Protein AF-A0A662VAU9-F1 (afdb_monomer_lite)

Sequence (114 aa):
MQGASDVGLIKEELDRILVCLEEWLPEGVSFLSWSYNVIPLRDRGADAYRVVITGVLRFKLFTYDFIAVAYVAMPSEDTASCVELELFISNGRRYTVRPEVVLDKCLKRLRGSY

Secondary structure (DSSP, 8-state):
-HHHHHHHHHHHHHHHHHHHHHHHSSTTEEEEEEEEEEEEE--TTSEEEEEEEEEEEEETTEEEEEEEEEEEEEEETTEEEEEEEEEEETTS-EEEE-HHHHHHHHHHHHHT--

pLDDT: mean 84.32, std 13.51, range [39.47, 98.0]

Foldseek 3Di:
DLVVQVVVQQVVLVVLLQQLVCVVDPPQKDFDDKDWDWAFDPDPDWGKIWIWIWGWITRHPDIWIKIKIWIWTDPDSNHIDTQWMWMATPVGDIDTDGSVVSNVVSVVVVVVPD

Radius of gyration: 14.66 Å; chains: 1; bounding box: 36×25×42 Å

Structure (mmCIF, N/CA/C/O backbone):
data_AF-A0A662VAU9-F1
#
_entry.id   AF-A0A662VAU9-F1
#
loop_
_atom_site.group_PDB
_atom_site.id
_atom_site.type_symbol
_atom_site.label_atom_id
_atom_site.label_alt_id
_atom_site.label_comp_id
_atom_site.label_asym_id
_atom_site.label_entity_id
_atom_site.label_seq_id
_atom_site.pdbx_PDB_ins_code
_atom_site.Cartn_x
_atom_site.Cartn_y
_atom_site.Cartn_z
_atom_site.occupancy
_atom_site.B_iso_or_equiv
_atom_site.auth_seq_id
_atom_site.auth_comp_id
_atom_site.auth_asym_id
_atom_site.auth_atom_id
_atom_site.pdbx_PDB_model_num
ATOM 1 N N . MET A 1 1 ? 9.040 -12.347 -19.836 1.00 50.00 1 MET A N 1
ATOM 2 C CA . MET A 1 1 ? 9.086 -12.836 -18.439 1.00 50.00 1 MET A CA 1
ATOM 3 C C . MET A 1 1 ? 9.468 -11.743 -17.429 1.00 50.00 1 MET A C 1
ATOM 5 O O . MET A 1 1 ? 9.249 -11.977 -16.253 1.00 50.00 1 MET A O 1
ATOM 9 N N . GLN A 1 2 ? 9.927 -10.553 -17.856 1.00 53.75 2 GLN A N 1
ATOM 10 C CA . GLN A 1 2 ? 10.304 -9.431 -16.969 1.00 53.75 2 GLN A CA 1
ATOM 11 C C . GLN A 1 2 ? 9.175 -8.906 -16.059 1.00 53.75 2 GLN A C 1
ATOM 13 O O . GLN A 1 2 ? 9.367 -8.835 -14.854 1.00 53.75 2 GLN A O 1
ATOM 18 N N . GLY A 1 3 ? 7.957 -8.693 -16.572 1.00 58.22 3 GLY A N 1
ATOM 19 C CA . GLY A 1 3 ? 6.889 -8.049 -15.782 1.00 58.22 3 GLY A CA 1
ATOM 20 C C . GLY A 1 3 ? 6.374 -8.803 -14.542 1.00 58.22 3 GLY A C 1
ATOM 21 O O . GLY A 1 3 ? 5.637 -8.224 -13.753 1.00 58.22 3 GLY A O 1
ATOM 22 N N . ALA A 1 4 ? 6.725 -10.081 -14.345 1.00 62.50 4 ALA A N 1
ATOM 23 C CA . ALA A 1 4 ? 6.398 -10.801 -13.108 1.00 62.50 4 ALA A CA 1
ATOM 24 C C . ALA A 1 4 ? 7.391 -10.491 -11.972 1.00 62.50 4 ALA A C 1
ATOM 26 O O . ALA A 1 4 ? 7.000 -10.511 -10.807 1.00 62.50 4 ALA A O 1
ATOM 27 N N . SER A 1 5 ? 8.646 -10.187 -12.324 1.00 74.94 5 SER A N 1
ATOM 28 C CA . SER A 1 5 ? 9.709 -9.818 -11.382 1.00 74.94 5 SER A CA 1
ATOM 29 C C . SER A 1 5 ? 9.466 -8.416 -10.819 1.00 74.94 5 SER A C 1
ATOM 31 O O . SER A 1 5 ? 9.447 -8.229 -9.604 1.00 74.94 5 SER A O 1
ATOM 33 N N . ASP A 1 6 ? 9.133 -7.462 -11.694 1.00 82.00 6 ASP A N 1
ATOM 34 C CA . ASP A 1 6 ? 8.893 -6.058 -11.328 1.00 82.00 6 ASP A CA 1
ATOM 35 C C . ASP A 1 6 ? 7.709 -5.914 -10.363 1.00 82.00 6 ASP A C 1
ATOM 37 O O . ASP A 1 6 ? 7.772 -5.209 -9.359 1.00 82.00 6 ASP A O 1
ATOM 41 N N . VAL A 1 7 ? 6.621 -6.648 -10.623 1.00 87.19 7 VAL A N 1
ATOM 42 C CA . VAL A 1 7 ? 5.433 -6.653 -9.758 1.00 87.19 7 VAL A CA 1
ATOM 43 C C . VAL A 1 7 ? 5.747 -7.223 -8.372 1.00 87.19 7 VAL A C 1
ATOM 45 O O . VAL A 1 7 ? 5.127 -6.800 -7.398 1.00 87.19 7 VAL A O 1
ATOM 48 N N . GLY A 1 8 ? 6.686 -8.166 -8.265 1.00 89.56 8 GLY A N 1
ATOM 49 C CA . GLY A 1 8 ? 7.158 -8.688 -6.982 1.00 89.56 8 GLY A CA 1
ATOM 50 C C . GLY A 1 8 ? 7.862 -7.609 -6.162 1.00 89.56 8 GLY A C 1
ATOM 51 O O . GLY A 1 8 ? 7.437 -7.322 -5.046 1.00 89.56 8 GLY A O 1
ATOM 52 N N . LEU A 1 9 ? 8.853 -6.943 -6.759 1.00 90.25 9 LEU A N 1
ATOM 53 C CA . LEU A 1 9 ? 9.625 -5.869 -6.118 1.00 90.25 9 LEU A CA 1
ATOM 54 C C . LEU A 1 9 ? 8.739 -4.703 -5.667 1.00 90.25 9 LEU A C 1
ATOM 56 O O . LEU A 1 9 ? 8.875 -4.205 -4.551 1.00 90.25 9 LEU A O 1
ATOM 60 N N . ILE A 1 10 ? 7.778 -4.307 -6.506 1.00 92.06 10 ILE A N 1
ATOM 61 C CA . ILE A 1 10 ? 6.799 -3.266 -6.172 1.00 92.06 10 ILE A CA 1
ATOM 62 C C . ILE A 1 10 ? 5.991 -3.649 -4.927 1.00 92.06 10 ILE A C 1
ATOM 64 O O . ILE A 1 10 ? 5.766 -2.810 -4.056 1.00 92.06 10 ILE A O 1
ATOM 68 N N . LYS A 1 11 ? 5.536 -4.904 -4.834 1.00 93.62 11 LYS A N 1
ATOM 69 C CA . LYS A 1 11 ? 4.757 -5.375 -3.681 1.00 93.62 11 LYS A CA 1
ATOM 70 C C . LYS A 1 11 ? 5.598 -5.413 -2.413 1.00 93.62 11 LYS A C 1
ATOM 72 O O . LYS A 1 11 ? 5.132 -4.928 -1.392 1.00 93.62 11 LYS A O 1
ATOM 77 N N . GLU A 1 12 ? 6.826 -5.921 -2.488 1.00 92.12 12 GLU A N 1
ATOM 78 C CA . GLU A 1 12 ? 7.730 -5.979 -1.333 1.00 92.12 12 GLU A CA 1
ATOM 79 C C . GLU A 1 12 ? 8.050 -4.587 -0.775 1.00 92.12 12 GLU A C 1
ATOM 81 O O . GLU A 1 12 ? 8.046 -4.387 0.441 1.00 92.12 12 GLU A O 1
ATOM 86 N N . GLU A 1 13 ? 8.294 -3.611 -1.652 1.00 90.88 13 GLU A N 1
ATOM 87 C CA . GLU A 1 13 ? 8.538 -2.225 -1.247 1.00 90.88 13 GLU A CA 1
ATOM 88 C C . GLU A 1 13 ? 7.302 -1.615 -0.565 1.00 90.88 13 GLU A C 1
ATOM 90 O O . GLU A 1 13 ? 7.401 -1.017 0.509 1.00 90.88 13 GLU A O 1
ATOM 95 N N . LEU A 1 14 ? 6.112 -1.817 -1.139 1.00 93.69 14 LEU A N 1
ATOM 96 C CA . LEU A 1 14 ? 4.866 -1.313 -0.561 1.00 93.69 14 LEU A CA 1
ATOM 97 C C . LEU A 1 14 ? 4.490 -2.018 0.749 1.00 93.69 14 LEU A C 1
ATOM 99 O O . LEU A 1 14 ? 4.014 -1.346 1.662 1.00 93.69 14 LEU A O 1
ATOM 103 N N . ASP A 1 15 ? 4.757 -3.320 0.885 1.00 93.75 15 ASP A N 1
ATOM 104 C CA . ASP A 1 15 ? 4.551 -4.066 2.131 1.00 93.75 15 ASP A CA 1
ATOM 105 C C . ASP A 1 15 ? 5.376 -3.447 3.266 1.00 93.75 15 ASP A C 1
ATOM 107 O O . ASP A 1 15 ? 4.846 -3.163 4.343 1.00 93.75 15 ASP A O 1
ATOM 111 N N . ARG A 1 16 ? 6.661 -3.157 3.014 1.00 90.44 16 ARG A N 1
ATOM 112 C CA . ARG A 1 16 ? 7.538 -2.491 3.992 1.00 90.44 16 ARG A CA 1
ATOM 113 C C . ARG A 1 16 ? 6.992 -1.126 4.396 1.00 90.44 16 ARG A C 1
ATOM 115 O O . ARG A 1 16 ? 6.961 -0.804 5.582 1.00 90.44 16 ARG A O 1
ATOM 122 N N . ILE A 1 17 ? 6.540 -0.333 3.425 1.00 91.19 17 ILE A N 1
ATOM 123 C CA . ILE A 1 17 ? 5.982 1.000 3.676 1.00 91.19 17 ILE A CA 1
ATOM 124 C C . ILE A 1 17 ? 4.699 0.916 4.507 1.00 91.19 17 ILE A C 1
ATOM 126 O O . ILE A 1 17 ? 4.563 1.682 5.457 1.00 91.19 17 ILE A O 1
ATOM 130 N N . LEU A 1 18 ? 3.777 0.000 4.185 1.00 91.62 18 LEU A N 1
ATOM 131 C CA . LEU A 1 18 ? 2.519 -0.185 4.920 1.00 91.62 18 LEU A CA 1
ATOM 132 C C . LEU A 1 18 ? 2.762 -0.616 6.369 1.00 91.62 18 LEU A C 1
ATOM 134 O O . LEU A 1 18 ? 2.157 -0.052 7.278 1.00 91.62 18 LEU A O 1
ATOM 138 N N . VAL A 1 19 ? 3.692 -1.546 6.596 1.00 89.81 19 VAL A N 1
ATOM 139 C CA . VAL A 1 19 ? 4.086 -1.961 7.951 1.00 89.81 19 VAL A CA 1
ATOM 140 C C . VAL A 1 19 ? 4.693 -0.786 8.720 1.00 89.81 19 VAL A C 1
ATOM 142 O O . VAL A 1 19 ? 4.275 -0.486 9.834 1.00 89.81 19 VAL A O 1
ATOM 145 N N . CYS A 1 20 ? 5.628 -0.052 8.115 1.00 88.94 20 CYS A N 1
ATOM 146 C CA . CYS A 1 20 ? 6.237 1.116 8.753 1.00 88.94 20 CYS A CA 1
ATOM 147 C C . CYS A 1 20 ? 5.246 2.280 8.965 1.00 88.94 20 CYS A C 1
ATOM 149 O O . CYS A 1 20 ? 5.436 3.110 9.856 1.00 88.94 20 CYS A O 1
ATOM 151 N N . LEU A 1 21 ? 4.177 2.355 8.167 1.00 87.94 21 LEU A N 1
ATOM 152 C CA . LEU A 1 21 ? 3.112 3.347 8.304 1.00 87.94 21 LEU A CA 1
ATOM 153 C C . LEU A 1 21 ? 2.322 3.185 9.603 1.00 87.94 21 LEU A C 1
ATOM 155 O O . LEU A 1 21 ? 1.845 4.193 10.121 1.00 87.94 21 LEU A O 1
ATOM 159 N N . GLU A 1 22 ? 2.211 1.973 10.155 1.00 87.88 22 GLU A N 1
ATOM 160 C CA . GLU A 1 22 ? 1.562 1.745 11.457 1.00 87.88 22 GLU A CA 1
ATOM 161 C C . GLU A 1 22 ? 2.201 2.580 12.567 1.00 87.88 22 GLU A C 1
ATOM 163 O O . GLU A 1 22 ? 1.498 3.122 13.417 1.00 87.88 22 GLU A O 1
ATOM 168 N N . GLU A 1 23 ? 3.526 2.749 12.522 1.00 80.75 23 GLU A N 1
ATOM 169 C CA . GLU A 1 23 ? 4.262 3.549 13.503 1.00 80.75 23 GLU A CA 1
ATOM 170 C C . GLU A 1 23 ? 4.107 5.059 13.294 1.00 80.75 23 GLU A C 1
ATOM 172 O O . GLU A 1 23 ? 4.304 5.845 14.223 1.00 80.75 23 GLU A O 1
ATOM 177 N N . TRP A 1 24 ? 3.807 5.486 12.067 1.00 80.50 24 TRP A N 1
ATOM 178 C CA . TRP A 1 24 ? 3.637 6.900 11.739 1.00 80.50 24 TRP A CA 1
ATOM 179 C C . TRP A 1 24 ? 2.206 7.383 11.984 1.00 80.50 24 TRP A C 1
ATOM 181 O O . TRP A 1 24 ? 1.982 8.555 12.301 1.00 80.50 24 TRP A O 1
ATOM 191 N N . LEU A 1 25 ? 1.231 6.492 11.817 1.00 83.12 25 LEU A N 1
ATOM 192 C CA . LEU A 1 25 ? -0.174 6.790 12.032 1.00 83.12 25 LEU A CA 1
ATOM 193 C C . LEU A 1 25 ? -0.505 6.855 13.537 1.00 83.12 25 LEU A C 1
ATOM 195 O O . LEU A 1 25 ? 0.248 6.357 14.370 1.00 83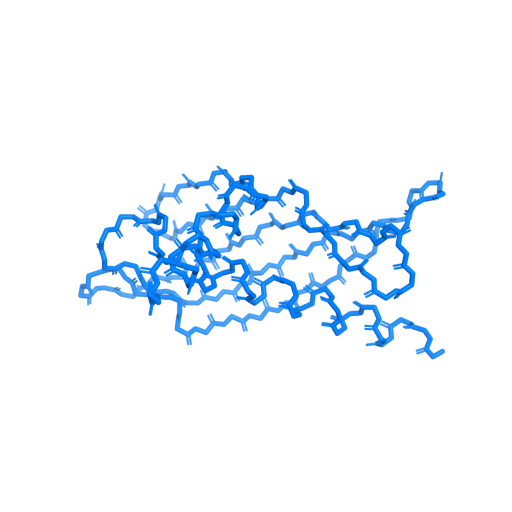.12 25 LEU A O 1
ATOM 199 N N . PRO A 1 26 ? -1.621 7.507 13.924 1.00 76.81 26 PRO A N 1
ATOM 200 C CA . PRO A 1 26 ? -1.991 7.630 15.332 1.00 76.81 26 PRO A CA 1
ATOM 201 C C . PRO A 1 26 ? -2.095 6.265 16.017 1.00 76.81 26 PRO A C 1
ATOM 203 O O . PRO A 1 26 ? -2.541 5.303 15.391 1.00 76.81 26 PRO A O 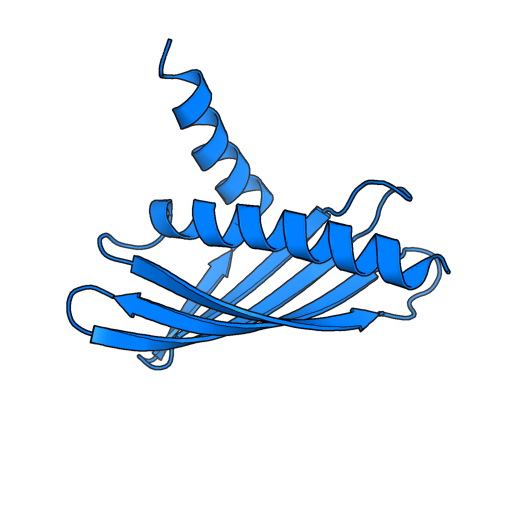1
ATOM 206 N N . GLU A 1 27 ? -1.762 6.213 17.311 1.00 75.56 27 GLU A N 1
ATOM 207 C CA . GLU A 1 27 ? -1.742 4.967 18.084 1.00 75.56 27 GLU A CA 1
ATOM 208 C C . GLU A 1 27 ? -2.987 4.096 17.858 1.00 75.56 27 GLU A C 1
ATOM 210 O O . GLU A 1 27 ? -4.136 4.560 17.908 1.00 75.56 27 GLU A O 1
ATOM 215 N N . GLY A 1 28 ? -2.731 2.804 17.640 1.00 78.06 28 GLY A N 1
ATOM 216 C CA . GLY A 1 28 ? -3.756 1.788 17.445 1.00 78.06 28 GLY A CA 1
ATOM 217 C C . GLY A 1 28 ? -4.199 1.584 15.996 1.00 78.06 28 GLY A C 1
ATOM 218 O O . GLY A 1 28 ? -5.259 0.982 15.817 1.00 78.06 28 GLY A O 1
ATOM 219 N N . VAL A 1 29 ? -3.452 2.072 14.993 1.00 88.50 29 VAL A N 1
ATOM 220 C CA . VAL A 1 29 ? -3.579 1.602 13.601 1.00 88.50 29 VAL A CA 1
ATOM 221 C C . VAL A 1 29 ? -2.797 0.302 13.409 1.00 88.50 29 VAL A C 1
ATOM 223 O O . VAL A 1 29 ? -1.626 0.239 13.766 1.00 88.50 29 VAL A O 1
ATOM 226 N N . SER A 1 30 ? -3.424 -0.703 12.799 1.00 92.38 30 SER A N 1
ATOM 227 C CA . SER A 1 30 ? -2.734 -1.895 12.288 1.00 92.38 30 SER A CA 1
ATOM 228 C C . SER A 1 30 ? -3.363 -2.347 10.977 1.00 92.38 30 SER A C 1
ATOM 230 O O . SER A 1 30 ? -4.580 -2.530 10.913 1.00 92.38 30 SER A O 1
ATOM 232 N N . PHE A 1 31 ? -2.572 -2.537 9.932 1.00 93.69 31 PHE A N 1
ATOM 233 C CA . PHE A 1 31 ? -3.031 -3.086 8.665 1.00 93.69 31 PHE A CA 1
ATOM 234 C C . PHE A 1 31 ? -3.209 -4.601 8.817 1.00 93.69 31 PHE A C 1
ATOM 236 O O . PHE A 1 31 ? -2.299 -5.321 9.209 1.00 93.69 31 PHE A O 1
ATOM 243 N N . LEU A 1 32 ? -4.416 -5.101 8.548 1.00 94.69 32 LEU A N 1
ATOM 244 C CA . LEU A 1 32 ? -4.763 -6.510 8.773 1.00 94.69 32 LEU A CA 1
ATOM 245 C C . LEU A 1 32 ? -4.591 -7.351 7.509 1.00 94.69 32 LEU A C 1
ATOM 247 O O . LEU A 1 32 ? -4.220 -8.518 7.579 1.00 94.69 32 LEU A O 1
ATOM 251 N N . SER A 1 33 ? -4.938 -6.777 6.359 1.00 96.25 33 SER A N 1
ATOM 252 C CA . SER A 1 33 ? -4.811 -7.419 5.052 1.00 96.25 33 SER A CA 1
ATOM 253 C C . SER A 1 33 ? -4.892 -6.375 3.950 1.00 96.25 33 SER A C 1
ATOM 255 O O . SER A 1 33 ? -5.524 -5.331 4.131 1.00 96.25 33 SER A O 1
ATOM 257 N N . TRP A 1 34 ? -4.274 -6.656 2.808 1.00 97.56 34 TRP A N 1
ATOM 258 C CA . TRP A 1 34 ? -4.340 -5.798 1.635 1.00 97.56 34 TRP A CA 1
ATOM 259 C C . TRP A 1 34 ? -4.060 -6.576 0.353 1.00 97.56 34 TRP A C 1
ATOM 261 O O . TRP A 1 34 ? -3.549 -7.695 0.363 1.00 97.56 34 TRP A O 1
ATOM 271 N N . SER A 1 35 ? -4.432 -5.971 -0.765 1.00 96.94 35 SER A N 1
ATOM 272 C CA . SER A 1 35 ? -4.223 -6.482 -2.109 1.00 96.94 35 SER A CA 1
ATOM 273 C C . SER A 1 35 ? -3.767 -5.358 -3.028 1.00 96.94 35 SER A C 1
ATOM 275 O O . SER A 1 35 ? -4.031 -4.182 -2.772 1.00 96.94 35 SER A O 1
ATOM 277 N N . TYR A 1 36 ? -3.078 -5.734 -4.101 1.00 96.69 36 TYR A N 1
ATOM 278 C CA . TYR A 1 36 ? -2.426 -4.805 -5.013 1.00 96.69 36 TYR A CA 1
ATOM 279 C C . TYR A 1 36 ? -2.988 -4.937 -6.421 1.00 96.69 36 TYR A C 1
ATOM 281 O O . TYR A 1 36 ? -2.970 -6.024 -7.001 1.00 96.69 36 TYR A O 1
ATOM 289 N N . ASN A 1 37 ? -3.396 -3.813 -6.997 1.00 96.38 37 ASN A N 1
ATOM 290 C CA . ASN A 1 37 ? -3.633 -3.671 -8.423 1.00 96.38 37 ASN A CA 1
ATOM 291 C C . ASN A 1 37 ? -2.557 -2.755 -9.018 1.00 96.38 37 ASN A C 1
ATOM 293 O O . ASN A 1 37 ? -2.554 -1.549 -8.768 1.00 96.38 37 ASN A O 1
ATOM 297 N N . VAL A 1 38 ? -1.623 -3.343 -9.765 1.00 93.75 38 VAL A N 1
ATOM 298 C CA . VAL A 1 38 ? -0.458 -2.654 -10.333 1.00 93.75 38 VAL A CA 1
ATOM 299 C C . VAL A 1 38 ? -0.752 -2.271 -11.780 1.00 93.75 38 VAL A C 1
ATOM 301 O O . VAL A 1 38 ? -1.028 -3.129 -12.615 1.00 93.75 38 VAL A O 1
ATOM 304 N N . ILE A 1 39 ? -0.677 -0.976 -12.077 1.00 92.19 39 ILE A N 1
ATOM 305 C CA . ILE A 1 39 ? -0.987 -0.401 -13.383 1.00 92.19 39 ILE A CA 1
ATOM 306 C C . ILE A 1 39 ? 0.291 0.257 -13.923 1.00 92.19 39 ILE A C 1
ATOM 308 O O . ILE A 1 39 ? 0.713 1.281 -13.378 1.00 92.19 39 ILE A O 1
ATOM 312 N N . PRO A 1 40 ? 0.922 -0.291 -14.976 1.00 89.38 40 PRO A N 1
ATOM 313 C CA . PRO A 1 40 ? 2.092 0.336 -15.579 1.00 89.38 40 PRO A CA 1
ATOM 314 C C . PRO A 1 40 ? 1.701 1.667 -16.230 1.00 89.38 40 PRO A C 1
ATOM 316 O O . PRO A 1 40 ? 0.746 1.741 -17.009 1.00 89.38 40 PRO A O 1
ATOM 319 N N . LEU A 1 41 ? 2.456 2.718 -15.928 1.00 87.25 41 LEU A N 1
ATOM 320 C CA . LEU A 1 41 ? 2.334 4.025 -16.555 1.00 87.25 41 LEU A CA 1
ATOM 321 C C . LEU A 1 41 ? 3.284 4.049 -17.749 1.00 87.25 41 LEU A C 1
ATOM 323 O O . LEU A 1 41 ? 4.500 4.101 -17.599 1.00 87.25 41 LEU A O 1
ATOM 327 N N . ARG A 1 42 ? 2.727 3.977 -18.959 1.00 67.94 42 ARG A N 1
ATOM 328 C CA . ARG A 1 42 ? 3.507 4.087 -20.196 1.00 67.94 42 ARG A CA 1
ATOM 329 C C . ARG A 1 42 ? 3.867 5.547 -20.453 1.00 67.94 42 ARG A C 1
ATOM 331 O O . ARG A 1 42 ? 3.311 6.154 -21.364 1.00 67.94 42 ARG A O 1
ATOM 338 N N . ASP A 1 43 ? 4.771 6.098 -19.653 1.00 59.84 43 ASP A N 1
ATOM 339 C CA . ASP A 1 43 ? 5.367 7.401 -19.926 1.00 59.84 43 ASP A CA 1
ATOM 340 C C . ASP A 1 43 ? 6.829 7.264 -20.356 1.00 59.84 43 ASP A C 1
ATOM 342 O O . ASP A 1 43 ? 7.555 6.354 -19.962 1.00 59.84 43 ASP A O 1
ATOM 346 N N . ARG A 1 44 ? 7.221 8.124 -21.294 1.00 48.97 44 ARG A N 1
ATOM 347 C CA . ARG A 1 44 ? 8.385 7.976 -22.179 1.00 48.97 44 ARG A CA 1
ATOM 348 C C 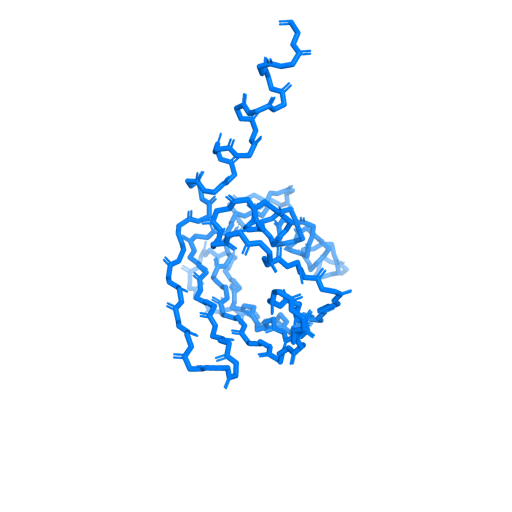. ARG A 1 44 ? 9.732 7.977 -21.433 1.00 48.97 44 ARG A C 1
ATOM 350 O O . ARG A 1 44 ? 10.398 9.006 -21.388 1.00 48.97 44 ARG A O 1
ATOM 357 N N . GLY A 1 45 ? 10.167 6.812 -20.953 1.00 57.97 45 GLY A N 1
ATOM 358 C CA . GLY A 1 45 ? 11.568 6.540 -20.596 1.00 57.97 45 GLY A CA 1
ATOM 359 C C . GLY A 1 45 ? 11.858 6.199 -19.133 1.00 57.97 45 GLY A C 1
ATOM 360 O O . GLY A 1 45 ? 13.024 5.992 -18.815 1.00 57.97 45 GLY A O 1
ATOM 361 N N . ALA A 1 46 ? 10.848 6.114 -18.264 1.00 64.50 46 ALA A N 1
ATOM 362 C CA . ALA A 1 46 ? 11.010 5.621 -16.896 1.00 64.50 46 ALA A CA 1
ATOM 363 C C . ALA A 1 46 ? 9.931 4.580 -16.588 1.00 64.50 46 ALA A C 1
ATOM 365 O O . ALA A 1 46 ? 8.747 4.835 -16.811 1.00 64.50 46 ALA A O 1
ATOM 366 N N . ASP A 1 47 ? 10.341 3.424 -16.067 1.00 83.62 47 ASP A N 1
ATOM 367 C CA . ASP A 1 47 ? 9.421 2.378 -15.633 1.00 83.62 47 ASP A CA 1
ATOM 368 C C . ASP A 1 47 ? 8.702 2.844 -14.364 1.00 83.62 47 ASP A C 1
ATOM 370 O O . ASP A 1 47 ? 9.215 2.773 -13.247 1.00 83.62 47 ASP A O 1
ATOM 374 N N . ALA A 1 48 ? 7.509 3.402 -14.555 1.00 87.94 48 ALA A N 1
ATOM 375 C CA . ALA A 1 48 ? 6.673 3.936 -13.496 1.00 87.94 48 ALA A CA 1
ATOM 376 C C . ALA A 1 48 ? 5.361 3.159 -13.405 1.00 87.94 48 ALA A C 1
ATOM 378 O O . ALA A 1 48 ? 4.792 2.708 -14.400 1.00 87.94 48 ALA A O 1
ATOM 379 N N . TYR A 1 49 ? 4.852 3.033 -12.189 1.00 91.75 49 TYR A N 1
ATOM 380 C CA . TYR A 1 49 ? 3.674 2.249 -11.874 1.00 91.75 49 TYR A CA 1
ATOM 381 C C . TYR A 1 49 ? 2.766 3.041 -10.951 1.00 91.75 49 TYR A C 1
ATOM 383 O O . TYR A 1 49 ? 3.198 3.619 -9.953 1.00 91.75 49 TYR A O 1
ATOM 391 N N . ARG A 1 50 ? 1.475 3.027 -11.266 1.00 93.62 50 ARG A N 1
ATOM 392 C CA . ARG A 1 50 ? 0.432 3.409 -10.327 1.00 93.62 50 ARG A CA 1
ATOM 393 C C . ARG A 1 50 ? -0.095 2.141 -9.684 1.00 93.62 50 ARG A C 1
ATOM 395 O O . ARG A 1 50 ? -0.561 1.241 -10.377 1.00 93.62 50 ARG A O 1
ATOM 402 N N . VAL A 1 51 ? -0.064 2.084 -8.365 1.00 95.88 51 VAL A N 1
ATOM 403 C CA . VAL A 1 51 ? -0.551 0.937 -7.607 1.00 95.88 51 VAL A CA 1
ATOM 404 C C . VAL A 1 51 ? -1.754 1.364 -6.793 1.00 95.88 51 VAL A C 1
ATOM 406 O O . VAL A 1 51 ? -1.687 2.311 -6.014 1.00 95.88 51 VAL A O 1
ATOM 409 N N . VAL A 1 52 ? -2.872 0.674 -6.987 1.00 97.50 52 VAL A N 1
ATOM 410 C CA . VAL A 1 52 ? -4.040 0.802 -6.118 1.00 97.50 52 VAL A CA 1
ATOM 411 C C . VAL A 1 52 ? -3.976 -0.325 -5.104 1.00 97.50 52 VAL A C 1
ATOM 413 O O . VAL A 1 52 ? -3.978 -1.500 -5.469 1.00 97.50 52 VAL A O 1
ATOM 416 N N . ILE A 1 53 ? -3.904 0.048 -3.835 1.00 97.56 53 ILE A N 1
ATOM 417 C CA . ILE A 1 53 ? -3.888 -0.859 -2.698 1.00 97.56 53 ILE A CA 1
ATOM 418 C C . ILE A 1 53 ? -5.273 -0.806 -2.072 1.00 97.56 53 ILE A C 1
ATOM 420 O O . ILE A 1 53 ? -5.775 0.275 -1.771 1.00 97.56 53 ILE A O 1
ATOM 424 N N . THR A 1 54 ? -5.901 -1.951 -1.866 1.00 98.00 54 THR A N 1
ATOM 425 C CA . THR A 1 54 ? -7.165 -2.035 -1.130 1.00 98.00 54 THR A CA 1
ATOM 426 C C . THR A 1 54 ? -7.013 -3.030 -0.009 1.00 98.00 54 THR A C 1
ATOM 428 O O . THR A 1 54 ? -6.354 -4.058 -0.170 1.00 98.00 54 THR A O 1
ATOM 431 N N . GLY A 1 55 ? -7.606 -2.740 1.136 1.00 97.44 55 GLY A N 1
ATOM 432 C CA . GLY A 1 55 ? -7.450 -3.617 2.275 1.00 97.44 55 GLY A CA 1
ATOM 433 C C . GLY A 1 55 ? -8.255 -3.189 3.475 1.00 97.44 55 GLY A C 1
ATOM 434 O O . GLY A 1 55 ? -9.127 -2.324 3.407 1.00 97.44 55 GLY A O 1
ATOM 435 N N . VAL A 1 56 ? -7.916 -3.818 4.587 1.00 97.00 56 VAL A N 1
ATOM 436 C CA . VAL A 1 56 ? -8.578 -3.647 5.867 1.00 97.00 56 VAL A CA 1
ATOM 437 C C . VAL A 1 56 ? -7.535 -3.274 6.906 1.00 97.00 56 VAL A C 1
ATOM 439 O O . VAL A 1 56 ? -6.492 -3.922 7.012 1.00 97.00 56 VAL A O 1
ATOM 442 N N . LEU A 1 57 ? -7.833 -2.254 7.702 1.00 95.00 57 LEU A N 1
ATOM 443 C CA . LEU A 1 57 ? -7.044 -1.872 8.865 1.00 95.00 57 LEU A CA 1
ATOM 444 C C . LEU A 1 57 ? -7.906 -1.853 10.122 1.00 95.00 57 LEU A C 1
ATOM 446 O O . LEU A 1 57 ? -9.119 -1.642 10.087 1.00 95.00 57 LEU A O 1
ATOM 450 N N . ARG A 1 58 ? -7.264 -2.051 11.262 1.00 93.94 58 ARG A N 1
ATOM 451 C CA . ARG A 1 58 ? -7.825 -1.808 12.581 1.00 93.94 58 ARG A CA 1
ATOM 452 C C . ARG A 1 58 ? -7.432 -0.408 13.015 1.00 93.94 58 ARG A C 1
ATOM 454 O O . ARG A 1 58 ? -6.276 -0.035 12.878 1.00 93.94 58 ARG A O 1
ATOM 461 N N . PHE A 1 59 ? -8.378 0.343 13.564 1.00 90.38 59 PHE A N 1
ATOM 462 C CA . PHE A 1 59 ? -8.103 1.556 14.323 1.00 90.38 59 PHE A CA 1
ATOM 463 C C . PHE A 1 59 ? -8.808 1.465 15.677 1.00 90.38 59 PHE A C 1
ATOM 465 O O . PHE A 1 59 ? -10.040 1.501 15.759 1.00 90.38 59 PHE A O 1
ATOM 472 N N . LYS A 1 60 ? -8.023 1.331 16.751 1.00 87.06 60 LYS A N 1
ATOM 473 C CA . LYS A 1 60 ? -8.517 1.009 18.101 1.00 87.06 60 LYS A CA 1
ATOM 474 C C . LYS A 1 60 ? -9.346 -0.289 18.094 1.00 87.06 60 LYS A C 1
ATOM 476 O O . LYS A 1 60 ? -8.818 -1.350 17.785 1.00 87.06 60 LYS A O 1
ATOM 481 N N . LEU A 1 61 ? -10.634 -0.213 18.436 1.00 88.38 61 LEU A N 1
ATOM 482 C CA . LEU A 1 61 ? -11.553 -1.357 18.506 1.00 88.38 61 LEU A CA 1
ATOM 483 C C . LEU A 1 61 ? -12.328 -1.594 17.203 1.00 88.38 61 LEU A C 1
ATOM 485 O O . LEU A 1 61 ? -13.071 -2.567 17.103 1.00 88.38 61 LEU A O 1
ATOM 489 N N . PHE A 1 62 ? -12.178 -0.711 16.216 1.00 92.50 62 PHE A N 1
ATOM 490 C CA . PHE A 1 62 ? -12.953 -0.755 14.985 1.00 92.50 62 PHE A CA 1
ATOM 491 C C . PHE A 1 62 ? -12.092 -1.185 13.809 1.00 92.50 62 PHE A C 1
ATOM 493 O O . PHE A 1 62 ? -10.885 -0.943 13.766 1.00 92.50 62 PHE A O 1
ATOM 500 N N . THR A 1 63 ? -12.743 -1.823 12.848 1.00 95.88 63 THR A N 1
ATOM 501 C CA . THR A 1 63 ? -12.136 -2.244 11.592 1.00 95.88 63 THR A CA 1
ATOM 502 C C . THR A 1 63 ? -12.683 -1.363 10.483 1.00 95.88 63 THR A C 1
ATOM 504 O O . THR A 1 63 ? -13.879 -1.075 10.459 1.00 95.88 63 THR A O 1
ATOM 507 N N . TYR A 1 64 ? -11.801 -0.911 9.603 1.00 95.88 64 TYR A N 1
ATOM 508 C CA . TYR A 1 64 ? -12.112 0.006 8.522 1.00 95.88 64 TYR A CA 1
ATOM 509 C C . TYR A 1 64 ? -11.492 -0.497 7.231 1.00 95.88 64 TYR A C 1
ATOM 511 O O . TYR A 1 64 ? -10.333 -0.916 7.212 1.00 95.88 64 TYR A O 1
ATOM 519 N N . ASP A 1 65 ? -12.239 -0.368 6.144 1.00 97.69 65 ASP A N 1
ATOM 520 C CA . ASP A 1 65 ? -11.666 -0.501 4.814 1.00 97.69 65 ASP A CA 1
ATOM 521 C C . ASP A 1 65 ? -10.775 0.703 4.524 1.00 97.69 65 ASP A C 1
ATOM 523 O O . ASP A 1 65 ? -11.075 1.834 4.943 1.00 97.69 65 ASP A O 1
ATOM 527 N N . PHE A 1 66 ? -9.703 0.460 3.782 1.00 96.12 66 PHE A N 1
ATOM 528 C CA . PHE A 1 66 ? -8.851 1.502 3.247 1.00 96.12 66 PHE A CA 1
ATOM 529 C C . PHE A 1 66 ? -8.577 1.288 1.762 1.00 96.12 66 PHE A C 1
ATOM 531 O O . PHE A 1 66 ? -8.559 0.168 1.246 1.00 96.12 66 PHE A O 1
ATOM 538 N N . ILE A 1 67 ? -8.329 2.402 1.087 1.00 97.25 67 ILE A N 1
ATOM 539 C CA . ILE A 1 67 ? -7.808 2.446 -0.270 1.00 97.25 67 ILE A CA 1
ATOM 540 C C . ILE A 1 67 ? -6.562 3.312 -0.216 1.00 97.25 67 ILE A C 1
ATOM 542 O O . ILE A 1 67 ? -6.613 4.416 0.320 1.00 97.25 67 ILE A O 1
ATOM 546 N N . ALA A 1 68 ? -5.455 2.841 -0.771 1.00 96.31 68 ALA A N 1
ATOM 547 C CA . ALA A 1 68 ? -4.294 3.672 -1.008 1.00 96.31 68 ALA A CA 1
ATOM 548 C C . ALA A 1 68 ? -3.935 3.719 -2.492 1.00 96.31 68 ALA A C 1
ATOM 550 O O . ALA A 1 68 ? -4.154 2.767 -3.240 1.00 96.31 68 ALA A O 1
ATOM 551 N N . VAL A 1 69 ? -3.396 4.851 -2.922 1.00 96.50 69 VAL A N 1
ATOM 552 C CA . VAL A 1 69 ? -2.844 5.037 -4.260 1.00 96.50 69 VAL A CA 1
ATOM 553 C C . VAL A 1 69 ? -1.372 5.356 -4.092 1.00 96.50 69 VAL A C 1
ATOM 555 O O . VAL A 1 69 ? -1.029 6.357 -3.471 1.00 96.50 69 VAL A O 1
ATOM 558 N N . ALA A 1 70 ? -0.519 4.497 -4.632 1.00 95.12 70 ALA A N 1
ATOM 559 C CA . ALA A 1 70 ? 0.920 4.669 -4.608 1.00 95.12 70 ALA A CA 1
ATOM 560 C C . ALA A 1 70 ? 1.460 4.899 -6.020 1.00 95.12 70 ALA A C 1
ATOM 562 O O . ALA A 1 70 ? 1.016 4.266 -6.981 1.00 95.12 70 ALA A O 1
ATOM 563 N N . TYR A 1 71 ? 2.440 5.785 -6.129 1.00 92.44 71 TYR A N 1
ATOM 564 C CA . TYR A 1 71 ? 3.255 5.957 -7.322 1.00 92.44 71 TYR A CA 1
ATOM 565 C C . TYR A 1 71 ? 4.627 5.358 -7.050 1.00 92.44 71 TYR A C 1
ATOM 567 O O . TYR A 1 71 ? 5.304 5.739 -6.094 1.00 92.44 71 TYR A O 1
ATOM 575 N N . VAL A 1 72 ? 5.014 4.390 -7.873 1.00 91.44 72 VAL A N 1
ATOM 576 C CA . VAL A 1 72 ? 6.256 3.636 -7.720 1.00 91.44 72 VAL A CA 1
ATOM 577 C C . VAL A 1 72 ? 7.086 3.807 -8.979 1.00 91.44 72 VAL A C 1
ATOM 579 O O . VAL A 1 72 ? 6.590 3.607 -10.086 1.00 91.44 72 VAL A O 1
ATOM 582 N N . ALA A 1 73 ? 8.341 4.195 -8.806 1.00 89.69 73 ALA A N 1
ATOM 583 C CA . ALA A 1 73 ? 9.332 4.259 -9.863 1.00 89.69 73 ALA A CA 1
ATOM 584 C C . ALA A 1 73 ? 10.286 3.068 -9.739 1.00 89.69 73 ALA A C 1
ATOM 586 O O . ALA A 1 73 ? 10.678 2.697 -8.633 1.00 89.69 73 ALA A O 1
ATOM 587 N N . MET A 1 74 ? 10.678 2.502 -10.874 1.00 87.12 74 MET A N 1
ATOM 588 C CA . MET A 1 74 ? 11.715 1.481 -10.990 1.00 87.12 74 MET A CA 1
ATOM 589 C C . MET A 1 74 ? 12.966 2.133 -11.600 1.00 87.12 74 MET A C 1
ATOM 591 O O . MET A 1 74 ? 13.119 2.148 -12.820 1.00 87.12 74 MET A O 1
ATOM 595 N N . PRO A 1 75 ? 13.847 2.754 -10.791 1.00 80.12 75 PRO A N 1
ATOM 596 C CA . PRO A 1 75 ? 15.062 3.398 -11.302 1.00 80.12 75 PRO A CA 1
ATOM 597 C C . PRO A 1 75 ? 16.090 2.409 -11.879 1.00 80.12 75 PRO A C 1
ATOM 599 O O . PRO A 1 75 ? 16.968 2.816 -12.637 1.00 80.12 75 PRO A O 1
ATOM 602 N N . SER A 1 76 ? 16.008 1.129 -11.510 1.00 80.00 76 SER A N 1
ATOM 603 C CA . SER A 1 76 ? 16.855 0.035 -12.000 1.00 80.00 76 SER A CA 1
ATOM 604 C C . SER A 1 76 ? 16.067 -1.275 -11.976 1.00 80.00 76 SER A C 1
ATOM 606 O O . SER A 1 76 ? 15.131 -1.378 -11.185 1.00 80.00 76 SER A O 1
ATOM 608 N N . GLU A 1 77 ? 16.495 -2.289 -12.735 1.00 75.69 77 GLU A N 1
ATOM 609 C CA . GLU A 1 77 ? 15.795 -3.587 -12.842 1.00 75.69 77 GLU A CA 1
ATOM 610 C C . GLU A 1 77 ? 15.510 -4.260 -11.481 1.00 75.69 77 GLU A C 1
ATOM 612 O O . GLU A 1 77 ? 14.475 -4.898 -11.324 1.00 75.69 77 GLU A O 1
ATOM 617 N N . ASP A 1 78 ? 16.360 -4.040 -10.472 1.00 81.50 78 ASP A N 1
ATOM 618 C CA . ASP A 1 78 ? 16.248 -4.691 -9.156 1.00 81.50 78 ASP A CA 1
ATOM 619 C C . ASP A 1 78 ? 15.750 -3.775 -8.024 1.00 81.50 78 ASP A C 1
ATOM 621 O O . ASP A 1 78 ? 15.753 -4.170 -6.857 1.00 81.50 78 ASP A O 1
ATOM 625 N N . THR A 1 79 ? 15.343 -2.537 -8.327 1.00 83.44 79 THR A N 1
ATOM 626 C CA . THR A 1 79 ? 14.959 -1.569 -7.286 1.00 83.44 79 THR A CA 1
ATOM 627 C C . THR A 1 79 ? 13.605 -0.951 -7.588 1.00 83.44 79 THR A C 1
ATOM 629 O O . THR A 1 79 ? 13.444 -0.293 -8.612 1.00 83.44 79 THR A O 1
ATOM 632 N N . ALA A 1 80 ? 12.672 -1.088 -6.646 1.00 87.62 80 ALA A N 1
ATOM 633 C CA . ALA A 1 80 ? 11.427 -0.333 -6.605 1.00 87.62 80 ALA A CA 1
ATOM 634 C C . ALA A 1 80 ? 11.545 0.801 -5.584 1.00 87.62 80 ALA A C 1
ATOM 636 O O . ALA A 1 80 ? 12.092 0.617 -4.500 1.00 87.62 80 ALA A O 1
ATOM 637 N N . SER A 1 81 ? 11.024 1.97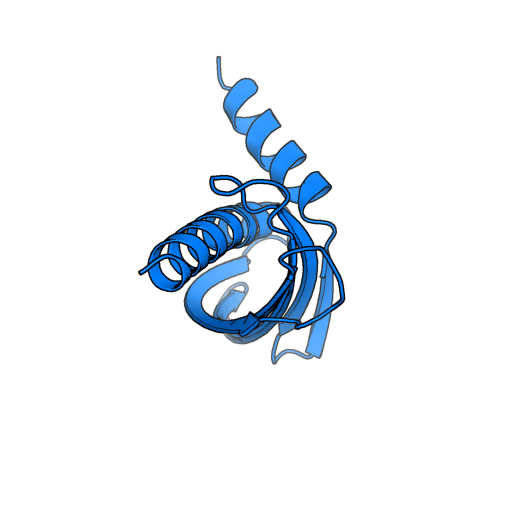7 -5.922 1.00 89.00 81 SER A N 1
ATOM 638 C CA . SER A 1 81 ? 10.995 3.127 -5.024 1.00 89.00 81 SER A CA 1
ATOM 639 C C . SER A 1 81 ? 9.625 3.783 -5.056 1.00 89.00 81 SER A C 1
ATOM 641 O O . SER A 1 81 ? 9.171 4.267 -6.096 1.00 89.00 81 SER A O 1
ATOM 643 N N . CYS A 1 82 ? 8.939 3.795 -3.915 1.00 89.25 82 CYS A N 1
ATOM 644 C CA . CYS A 1 82 ? 7.670 4.497 -3.799 1.00 89.25 82 CYS A CA 1
ATOM 645 C C . CYS A 1 82 ? 7.913 5.997 -3.596 1.00 89.25 82 CYS A C 1
ATOM 647 O O . CYS A 1 82 ? 8.510 6.421 -2.607 1.00 89.25 82 CYS A O 1
ATOM 649 N N . VAL A 1 83 ? 7.428 6.799 -4.539 1.00 89.19 83 VAL A N 1
ATOM 650 C CA . VAL A 1 83 ? 7.626 8.254 -4.566 1.00 89.19 83 VAL A CA 1
ATOM 651 C C . VAL A 1 83 ? 6.557 8.960 -3.739 1.00 89.19 83 VAL A C 1
ATOM 653 O O . VAL A 1 83 ? 6.831 9.913 -3.012 1.00 89.19 83 VAL A O 1
ATOM 656 N N . GLU A 1 84 ? 5.325 8.472 -3.827 1.00 90.50 84 GLU A N 1
ATOM 657 C CA . GLU A 1 84 ? 4.169 9.065 -3.170 1.00 90.50 84 GLU A CA 1
ATOM 658 C C . GLU A 1 84 ? 3.156 7.979 -2.828 1.00 90.50 84 GLU A C 1
ATOM 660 O O . GLU A 1 84 ? 2.928 7.066 -3.624 1.00 90.50 84 GLU A O 1
ATOM 665 N N . LEU A 1 85 ? 2.534 8.100 -1.655 1.00 93.88 85 LEU A N 1
ATOM 666 C CA . LEU A 1 85 ? 1.432 7.245 -1.240 1.00 93.88 85 LEU A CA 1
ATOM 667 C C . LEU A 1 85 ? 0.329 8.087 -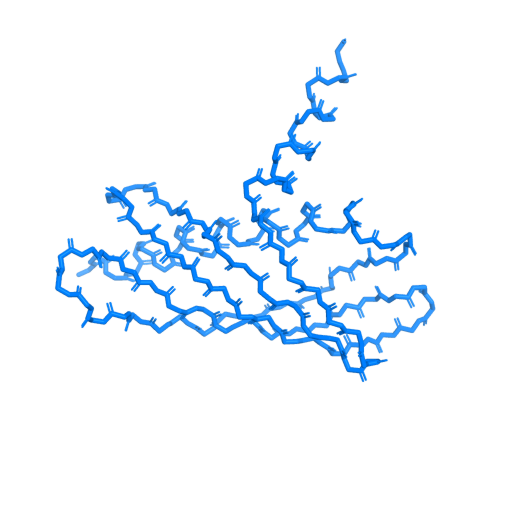0.603 1.00 93.88 85 LEU A C 1
ATOM 669 O O . LEU A 1 85 ? 0.549 8.810 0.366 1.00 93.88 85 LEU A O 1
ATOM 673 N N . GLU A 1 86 ? -0.884 7.958 -1.121 1.00 94.75 86 GLU A N 1
ATOM 674 C CA . GLU A 1 86 ? -2.083 8.538 -0.528 1.00 94.75 86 GLU A CA 1
ATOM 675 C C . GLU A 1 86 ? -2.946 7.435 0.066 1.00 94.75 86 GLU A C 1
ATOM 677 O O . GLU A 1 86 ? -3.333 6.519 -0.647 1.00 94.75 86 GLU A O 1
ATOM 682 N N . LEU A 1 87 ? -3.279 7.530 1.349 1.00 94.50 87 LEU A N 1
ATOM 683 C CA . LEU A 1 87 ? -4.111 6.582 2.082 1.00 94.50 87 LEU A CA 1
ATOM 684 C C . LEU A 1 87 ? -5.458 7.221 2.429 1.00 94.50 87 LEU A C 1
ATOM 686 O O . LEU A 1 87 ? -5.517 8.284 3.046 1.00 94.50 87 LEU A O 1
ATOM 690 N N . PHE A 1 88 ? -6.537 6.527 2.096 1.00 95.19 88 PHE A N 1
ATOM 691 C CA . PHE A 1 88 ? -7.916 6.887 2.392 1.00 95.19 88 PHE A CA 1
ATOM 692 C C . PHE A 1 88 ? -8.538 5.795 3.251 1.00 95.19 88 PHE A C 1
ATOM 694 O O . PHE A 1 88 ? -8.501 4.622 2.888 1.00 95.19 88 PHE A O 1
ATOM 701 N N . ILE A 1 89 ? -9.134 6.175 4.375 1.00 94.12 89 ILE A N 1
ATOM 702 C CA . ILE A 1 89 ? -9.787 5.252 5.302 1.00 94.12 89 ILE A CA 1
ATOM 703 C C . ILE A 1 89 ? -11.287 5.544 5.288 1.00 94.12 89 ILE A C 1
ATOM 705 O O . ILE A 1 89 ? -11.701 6.703 5.322 1.00 94.12 89 ILE A O 1
ATOM 709 N N . SER A 1 90 ? -12.113 4.499 5.288 1.00 93.50 90 SER A N 1
ATOM 710 C CA . SER A 1 90 ? -13.585 4.591 5.274 1.00 93.50 90 SER A CA 1
ATOM 711 C C . SER A 1 90 ? -14.190 5.405 6.430 1.00 93.50 90 SER A C 1
ATOM 713 O O . SER A 1 90 ? -15.322 5.868 6.328 1.00 93.50 90 SER A O 1
ATOM 715 N N . ASN A 1 91 ? -13.431 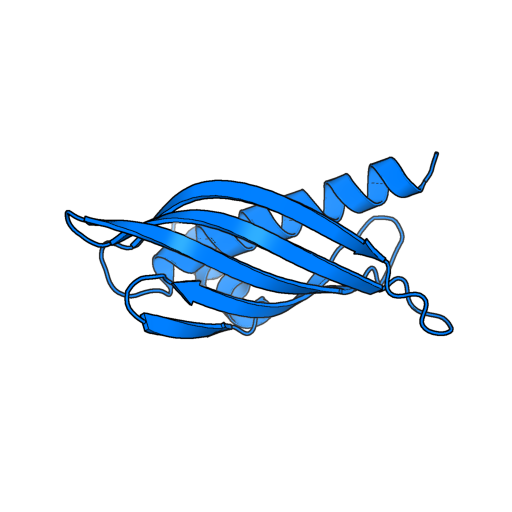5.671 7.499 1.00 88.94 91 ASN A N 1
ATOM 716 C CA . ASN A 1 91 ? -13.813 6.604 8.566 1.00 88.94 91 ASN A CA 1
ATOM 717 C C . ASN A 1 91 ? -13.650 8.096 8.201 1.00 88.94 91 ASN A C 1
ATOM 719 O O . ASN A 1 91 ? -13.765 8.953 9.077 1.00 88.94 91 ASN A O 1
ATOM 723 N N . GLY A 1 92 ? -13.350 8.409 6.937 1.00 89.56 92 GLY A N 1
ATOM 724 C CA . GLY A 1 92 ? -13.210 9.766 6.409 1.00 89.56 92 GLY A CA 1
ATOM 725 C C . GLY A 1 92 ? -11.807 10.362 6.542 1.00 89.56 92 GLY A C 1
ATOM 726 O O . GLY A 1 92 ? -11.588 11.497 6.122 1.00 89.56 92 GLY A O 1
ATOM 727 N N . ARG A 1 93 ? -10.842 9.631 7.113 1.00 89.75 93 ARG A N 1
ATOM 728 C CA . ARG A 1 93 ? -9.456 10.105 7.228 1.00 89.75 93 ARG A CA 1
ATOM 729 C C . ARG A 1 93 ? -8.702 9.933 5.914 1.00 89.75 93 ARG A C 1
ATOM 731 O O . ARG A 1 93 ? -8.826 8.909 5.244 1.00 89.75 93 ARG A O 1
ATOM 738 N N . ARG A 1 94 ? -7.862 10.919 5.599 1.00 92.38 94 ARG A N 1
ATOM 739 C CA . ARG A 1 94 ? -6.933 10.904 4.467 1.00 92.38 94 ARG A CA 1
ATOM 740 C C . ARG A 1 94 ? -5.531 11.256 4.948 1.00 92.38 94 ARG A C 1
ATOM 742 O O . ARG A 1 94 ? -5.372 12.192 5.728 1.00 92.38 94 ARG A O 1
ATOM 749 N N . TYR A 1 95 ? -4.538 10.535 4.450 1.00 88.88 95 TYR A N 1
ATOM 750 C CA . TYR A 1 95 ? -3.128 10.776 4.718 1.00 88.88 95 TYR A CA 1
ATOM 751 C C . TYR A 1 95 ? -2.365 10.809 3.399 1.00 88.88 95 TYR A C 1
ATOM 753 O O . TYR A 1 95 ? -2.464 9.876 2.611 1.00 88.88 95 TYR A O 1
ATOM 761 N N . THR A 1 96 ? -1.595 11.866 3.170 1.00 88.50 96 THR A N 1
ATOM 762 C CA . THR A 1 96 ? -0.619 11.916 2.077 1.00 88.50 96 THR A CA 1
ATOM 763 C C . THR A 1 96 ? 0.755 11.711 2.689 1.00 88.50 96 THR A C 1
ATOM 765 O O . THR A 1 96 ? 1.144 12.411 3.626 1.00 88.50 96 THR A O 1
ATOM 768 N N . VAL A 1 97 ? 1.459 10.705 2.195 1.00 83.25 97 VAL A N 1
ATOM 769 C CA . VAL A 1 97 ? 2.655 10.149 2.809 1.00 83.25 97 VAL A CA 1
ATOM 770 C C . VAL A 1 97 ? 3.799 10.259 1.814 1.00 83.25 97 VAL A C 1
ATOM 772 O O . VAL A 1 97 ? 3.658 9.891 0.650 1.00 83.25 97 VAL A O 1
ATOM 775 N N . ARG A 1 98 ? 4.947 10.743 2.298 1.00 85.12 98 ARG A N 1
ATOM 776 C CA . ARG A 1 98 ? 6.231 10.632 1.599 1.00 85.12 98 ARG A CA 1
ATOM 777 C C . ARG A 1 98 ? 6.938 9.371 2.097 1.00 85.12 98 ARG A C 1
ATOM 779 O O . ARG A 1 98 ? 7.401 9.381 3.243 1.00 85.12 98 ARG A O 1
ATOM 786 N N . PRO A 1 99 ? 6.988 8.289 1.305 1.00 81.12 99 PRO A N 1
ATOM 787 C CA . PRO A 1 99 ? 7.454 6.986 1.779 1.00 81.12 99 PRO A CA 1
ATOM 788 C C . PRO A 1 99 ? 8.902 7.000 2.274 1.00 81.12 99 PRO A C 1
ATOM 790 O O . PRO A 1 99 ? 9.198 6.360 3.279 1.00 81.12 99 PRO A O 1
ATOM 793 N N . GLU A 1 100 ? 9.764 7.823 1.665 1.00 78.56 100 GLU A N 1
ATOM 794 C CA . GLU A 1 100 ? 11.148 8.059 2.109 1.00 78.56 100 GLU A CA 1
ATOM 795 C C . GLU A 1 100 ? 11.232 8.433 3.602 1.00 78.56 100 GLU A C 1
ATOM 797 O O . GLU A 1 100 ? 12.054 7.904 4.345 1.00 78.56 100 GLU A O 1
ATOM 802 N N . VAL A 1 101 ? 10.314 9.280 4.085 1.00 76.00 101 VAL A N 1
ATOM 803 C CA . VAL A 1 101 ? 10.293 9.755 5.476 1.00 76.00 101 VAL A CA 1
ATOM 804 C C . VAL A 1 101 ? 9.790 8.666 6.422 1.00 76.00 101 VAL A C 1
ATOM 806 O O . VAL A 1 101 ? 10.241 8.578 7.567 1.00 76.00 101 VAL A O 1
ATOM 809 N N . VAL A 1 102 ? 8.833 7.857 5.965 1.00 76.75 102 VAL A N 1
ATOM 810 C CA . VAL A 1 102 ? 8.279 6.743 6.744 1.00 76.75 102 VAL A CA 1
ATOM 811 C C . VAL A 1 102 ? 9.331 5.658 6.934 1.00 76.75 102 VAL A C 1
ATOM 813 O O . VAL A 1 102 ? 9.585 5.249 8.069 1.00 76.75 102 VAL A O 1
ATOM 816 N N . LEU A 1 103 ? 9.985 5.245 5.847 1.00 77.75 103 LEU A N 1
ATOM 817 C CA . LEU A 1 103 ? 11.031 4.226 5.875 1.00 77.75 103 LEU A CA 1
ATOM 818 C C . LEU A 1 103 ? 12.220 4.672 6.733 1.00 77.75 103 LEU A C 1
ATOM 820 O O . LEU A 1 103 ? 12.661 3.914 7.594 1.00 77.75 103 LEU A O 1
ATOM 824 N N . ASP A 1 104 ? 12.677 5.920 6.602 1.00 76.94 104 ASP A N 1
ATOM 825 C CA . ASP A 1 104 ? 13.774 6.454 7.417 1.00 76.94 104 ASP A CA 1
ATOM 826 C C . ASP A 1 104 ? 13.482 6.415 8.922 1.00 76.94 104 ASP A C 1
ATOM 828 O O . ASP A 1 104 ? 14.360 6.095 9.729 1.00 76.94 104 ASP A O 1
ATOM 832 N N . LYS A 1 105 ? 12.253 6.755 9.330 1.00 71.31 105 LYS A N 1
ATOM 833 C CA . LYS A 1 105 ? 11.846 6.710 10.743 1.00 71.31 105 LYS A CA 1
ATOM 834 C C . LYS A 1 105 ? 11.793 5.278 11.268 1.00 71.31 105 LYS A C 1
ATOM 836 O O . LYS A 1 105 ? 12.304 5.018 12.356 1.00 71.31 105 LYS A O 1
ATOM 841 N N . CYS A 1 106 ? 11.233 4.374 10.474 1.00 78.94 106 CYS A N 1
ATOM 842 C CA . CYS A 1 106 ? 11.128 2.951 10.779 1.00 78.94 106 CYS A CA 1
ATOM 843 C C . CYS A 1 106 ? 12.521 2.308 10.941 1.00 78.94 106 CYS A C 1
ATOM 845 O O . CYS A 1 106 ? 12.832 1.688 11.960 1.00 78.94 106 CYS A O 1
ATOM 847 N N . LEU A 1 107 ? 13.430 2.562 9.992 1.00 67.81 107 LEU A N 1
ATOM 848 C CA . LEU A 1 107 ? 14.796 2.027 9.989 1.00 67.81 107 LEU A CA 1
ATOM 849 C C . LEU A 1 107 ? 15.673 2.591 11.118 1.00 67.81 107 LEU A C 1
ATOM 851 O O . LEU A 1 107 ? 16.515 1.874 11.665 1.00 67.81 107 LEU A O 1
ATOM 855 N N . LYS A 1 108 ? 15.488 3.859 11.512 1.00 65.50 108 LYS A N 1
ATOM 856 C CA . LYS A 1 108 ? 16.227 4.462 12.639 1.00 65.50 108 LYS A CA 1
ATOM 857 C C . LYS A 1 108 ? 15.960 3.750 13.967 1.00 65.50 108 LYS A C 1
ATOM 859 O O . LYS A 1 108 ? 16.863 3.677 14.795 1.00 65.50 108 LYS A O 1
ATOM 864 N N . ARG A 1 109 ? 14.769 3.179 14.161 1.00 59.06 109 ARG A N 1
ATOM 865 C CA . ARG A 1 109 ? 14.409 2.444 15.384 1.00 59.06 109 ARG A CA 1
ATOM 866 C C . ARG A 1 109 ? 15.076 1.067 15.462 1.00 59.06 109 ARG A C 1
ATOM 868 O O . ARG A 1 109 ? 15.548 0.675 16.527 1.00 59.06 109 ARG A O 1
ATOM 875 N N . LEU A 1 110 ? 15.226 0.393 14.320 1.00 53.94 110 LEU A N 1
ATOM 876 C CA . LEU A 1 110 ? 15.991 -0.856 14.214 1.00 53.94 110 LEU A CA 1
ATOM 877 C C . LEU A 1 110 ? 17.484 -0.643 14.510 1.00 53.94 110 LEU A C 1
ATOM 879 O O . LEU A 1 110 ? 18.125 -1.497 15.113 1.00 53.94 110 LEU A O 1
ATOM 883 N N . ARG A 1 111 ? 18.033 0.523 14.143 1.00 54.53 111 ARG A N 1
ATOM 884 C CA . ARG A 1 111 ? 19.430 0.890 14.439 1.00 54.53 111 ARG A CA 1
ATOM 885 C C . ARG A 1 111 ? 19.664 1.394 15.867 1.00 54.53 111 ARG A C 1
ATOM 887 O O . ARG A 1 111 ? 20.800 1.366 16.316 1.00 54.53 111 ARG A O 1
ATOM 894 N N . GLY A 1 112 ? 18.624 1.841 16.570 1.00 47.62 112 GLY A N 1
ATOM 895 C CA . GLY A 1 112 ? 18.697 2.285 17.969 1.00 47.62 112 GLY A CA 1
ATOM 896 C C . GLY A 1 112 ? 18.503 1.170 19.004 1.00 47.62 112 GLY A C 1
ATOM 897 O O . GLY A 1 112 ? 18.370 1.473 20.184 1.00 47.62 112 GLY A O 1
ATOM 898 N N . SER A 1 113 ? 18.442 -0.093 18.565 1.00 47.47 113 SER A N 1
ATOM 899 C CA . SER A 1 113 ? 18.244 -1.276 19.421 1.00 47.47 113 SER A CA 1
ATOM 900 C C . SER A 1 113 ? 19.546 -2.051 19.709 1.00 47.47 113 SER A C 1
ATOM 902 O O . SER A 1 113 ? 19.479 -3.230 20.051 1.00 47.47 113 SER A O 1
ATOM 904 N N . TYR A 1 114 ? 20.711 -1.407 19.563 1.00 39.47 114 TYR A N 1
ATOM 905 C CA . TYR A 1 114 ? 22.036 -1.956 19.891 1.00 39.47 114 TYR A CA 1
ATOM 906 C C . TYR A 1 114 ? 22.752 -1.097 20.929 1.00 39.47 114 TYR A C 1
ATOM 908 O O . TYR A 1 114 ? 22.736 0.145 20.766 1.00 39.47 114 TYR A O 1
#